Protein AF-A0A926Y819-F1 (afdb_monomer)

Structure (mmCIF, N/CA/C/O backbone):
data_AF-A0A926Y819-F1
#
_entry.id   AF-A0A926Y819-F1
#
loop_
_atom_site.group_PDB
_atom_site.id
_atom_site.type_symbol
_atom_site.label_atom_id
_atom_site.label_alt_id
_atom_site.label_comp_id
_atom_site.label_asym_id
_atom_site.label_entity_id
_atom_site.label_seq_id
_atom_site.pdbx_PDB_ins_code
_atom_site.Cartn_x
_atom_site.Cartn_y
_atom_site.Cartn_z
_atom_site.occupancy
_atom_site.B_iso_or_equiv
_atom_site.auth_seq_id
_atom_site.auth_comp_id
_atom_site.auth_asym_id
_atom_site.auth_atom_id
_atom_site.pdbx_PDB_model_num
ATOM 1 N N . MET A 1 1 ? 3.809 0.387 -18.214 1.00 68.56 1 MET A N 1
ATOM 2 C CA . MET A 1 1 ? 5.256 0.148 -17.986 1.00 68.56 1 MET A CA 1
ATOM 3 C C . MET A 1 1 ? 5.398 -0.837 -16.828 1.00 68.56 1 MET A C 1
ATOM 5 O O . MET A 1 1 ? 4.440 -0.936 -16.068 1.00 68.56 1 MET A O 1
ATOM 9 N N . PRO A 1 2 ? 6.487 -1.618 -16.714 1.00 80.50 2 PRO A N 1
ATOM 10 C CA . PRO A 1 2 ? 6.671 -2.491 -15.554 1.00 80.50 2 PRO A CA 1
ATOM 11 C C . PRO A 1 2 ? 6.833 -1.650 -14.284 1.00 80.50 2 PRO A C 1
ATOM 13 O O . PRO A 1 2 ? 7.465 -0.597 -14.332 1.00 80.50 2 PRO A O 1
ATOM 16 N N . ILE A 1 3 ? 6.273 -2.131 -13.176 1.00 89.44 3 ILE A N 1
ATOM 17 C CA . ILE A 1 3 ? 6.504 -1.557 -11.846 1.00 89.44 3 ILE A CA 1
ATOM 18 C C . ILE A 1 3 ? 7.906 -1.979 -11.418 1.00 89.44 3 ILE A C 1
ATOM 20 O O . ILE A 1 3 ? 8.220 -3.171 -11.448 1.00 89.44 3 ILE A O 1
ATOM 24 N N . ASN A 1 4 ? 8.764 -1.019 -11.083 1.00 91.75 4 ASN A N 1
ATOM 25 C CA . ASN A 1 4 ? 10.172 -1.290 -10.782 1.00 91.75 4 ASN A CA 1
ATOM 26 C C . ASN A 1 4 ? 10.716 -0.539 -9.564 1.00 91.75 4 ASN A C 1
ATOM 28 O O . ASN A 1 4 ? 11.868 -0.762 -9.187 1.00 91.75 4 ASN A O 1
ATOM 32 N N . LYS A 1 5 ? 9.912 0.326 -8.945 1.00 92.62 5 LYS A N 1
ATOM 33 C CA . LYS A 1 5 ? 10.296 1.058 -7.739 1.00 92.62 5 LYS A CA 1
ATOM 34 C C . LYS A 1 5 ? 9.618 0.483 -6.509 1.00 92.62 5 LYS A C 1
ATOM 36 O O . LYS A 1 5 ? 8.431 0.157 -6.521 1.00 92.62 5 LYS A O 1
ATOM 41 N N . ILE A 1 6 ? 10.388 0.416 -5.430 1.00 95.19 6 ILE A N 1
ATOM 42 C CA . ILE A 1 6 ? 9.840 0.204 -4.097 1.00 95.19 6 ILE A CA 1
ATOM 43 C C . ILE A 1 6 ? 9.322 1.552 -3.605 1.00 95.19 6 ILE A C 1
ATOM 45 O O . ILE A 1 6 ? 10.056 2.542 -3.597 1.00 95.19 6 ILE A O 1
ATOM 49 N N . TYR A 1 7 ?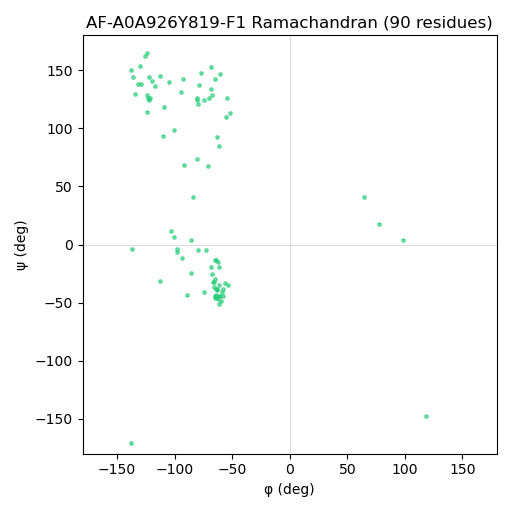 8.063 1.572 -3.193 1.00 96.12 7 TYR A N 1
ATOM 50 C CA . TYR A 1 7 ? 7.448 2.692 -2.502 1.00 96.12 7 TYR A CA 1
ATOM 51 C C . TYR A 1 7 ? 7.122 2.288 -1.074 1.00 96.12 7 TYR A C 1
ATOM 53 O O . TYR A 1 7 ? 6.746 1.143 -0.827 1.00 96.12 7 TYR A O 1
ATOM 61 N N . CYS A 1 8 ? 7.246 3.241 -0.157 1.00 96.69 8 CYS A N 1
ATOM 62 C CA . CYS A 1 8 ? 6.979 3.064 1.261 1.00 96.69 8 CYS A CA 1
ATOM 63 C C . CYS A 1 8 ? 5.940 4.086 1.710 1.00 96.69 8 CYS A C 1
ATOM 65 O O . CYS A 1 8 ? 6.091 5.281 1.455 1.00 96.69 8 CYS A O 1
ATOM 67 N N . PHE A 1 9 ? 4.884 3.615 2.369 1.00 97.12 9 PHE A N 1
ATOM 68 C CA . PHE A 1 9 ? 3.755 4.429 2.799 1.00 97.12 9 PHE A CA 1
ATOM 69 C C . PHE A 1 9 ? 3.365 4.197 4.255 1.00 97.12 9 PHE A C 1
ATOM 71 O O . PHE A 1 9 ? 3.243 3.065 4.728 1.00 97.12 9 PHE A O 1
ATOM 78 N N . ARG A 1 10 ? 3.075 5.289 4.953 1.00 96.62 10 ARG A N 1
ATOM 79 C CA . ARG A 1 10 ? 2.378 5.262 6.238 1.00 96.62 10 ARG A CA 1
ATOM 80 C C . ARG A 1 10 ? 0.884 5.413 6.016 1.00 96.62 10 ARG A C 1
ATOM 82 O O . ARG A 1 10 ? 0.481 6.212 5.181 1.00 96.62 10 ARG A O 1
ATOM 89 N N . ALA A 1 11 ? 0.077 4.707 6.800 1.00 97.31 11 ALA A N 1
ATOM 90 C CA . ALA A 1 11 ? -1.360 4.952 6.880 1.00 97.31 11 ALA A CA 1
ATOM 91 C C . ALA A 1 11 ? -1.851 4.882 8.329 1.00 97.31 11 ALA A C 1
ATOM 93 O O . ALA A 1 11 ? -1.302 4.159 9.164 1.00 97.31 11 ALA A O 1
ATOM 94 N N . ASN A 1 12 ? -2.901 5.640 8.635 1.00 95.69 12 ASN A N 1
ATOM 95 C CA . ASN A 1 12 ? -3.426 5.753 9.988 1.00 95.69 12 ASN A CA 1
ATOM 96 C C . ASN A 1 12 ? -4.300 4.538 10.338 1.00 95.69 12 ASN A C 1
ATOM 98 O O . ASN A 1 12 ? -5.319 4.297 9.690 1.00 95.69 12 ASN A O 1
ATOM 102 N N . TYR A 1 13 ? -3.931 3.803 11.390 1.00 91.00 13 TYR A N 1
ATOM 103 C CA . TYR A 1 13 ? -4.654 2.609 11.838 1.00 91.00 13 TYR A CA 1
ATOM 104 C C . TYR A 1 13 ? -6.097 2.910 12.272 1.00 91.00 13 TYR A C 1
ATOM 106 O O . TYR A 1 13 ? -7.032 2.243 11.838 1.00 91.00 13 TYR A O 1
ATOM 114 N N . GLU A 1 14 ? -6.291 3.957 13.075 1.00 90.94 14 GLU A N 1
ATOM 115 C CA . GLU A 1 14 ? -7.591 4.324 13.647 1.00 90.94 14 GLU A CA 1
ATOM 116 C C . GLU A 1 14 ? -8.597 4.785 12.585 1.00 90.94 14 GLU A C 1
ATOM 118 O O . GLU A 1 14 ? -9.798 4.556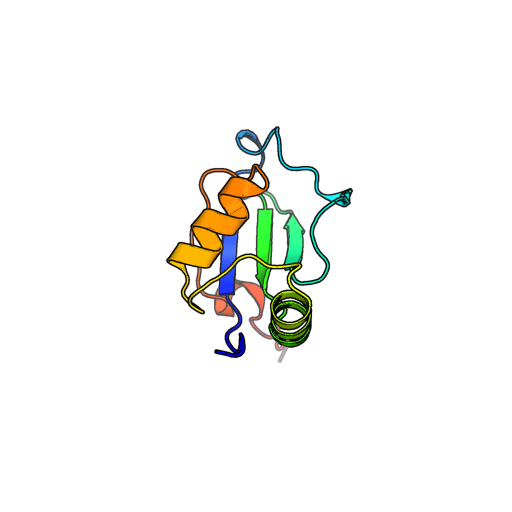 12.721 1.00 90.94 14 GLU A O 1
ATOM 123 N N . LEU A 1 15 ? -8.119 5.425 11.515 1.00 94.19 15 LEU A N 1
ATOM 124 C CA . LEU A 1 15 ? -8.969 5.913 10.428 1.00 94.19 15 LEU A CA 1
ATOM 125 C C . LEU A 1 15 ? -9.245 4.842 9.363 1.00 94.19 15 LEU A C 1
ATOM 127 O O . LEU A 1 15 ? -10.276 4.897 8.690 1.00 94.19 15 LEU A O 1
ATOM 131 N N . SER A 1 16 ? -8.370 3.846 9.230 1.00 94.81 16 SER A N 1
ATOM 132 C CA . SER A 1 16 ? -8.449 2.789 8.209 1.00 94.81 16 SER A CA 1
ATOM 133 C C . SER A 1 16 ? -9.365 1.629 8.624 1.00 94.81 16 SER A C 1
ATOM 135 O O . SER A 1 16 ? -9.070 0.464 8.383 1.00 94.81 16 SER A O 1
ATOM 137 N N . THR A 1 17 ? -10.510 1.931 9.239 1.00 92.19 17 THR A N 1
ATOM 138 C CA . THR A 1 17 ? -11.461 0.931 9.779 1.00 92.19 17 THR A CA 1
ATOM 139 C C . THR A 1 17 ? -12.080 0.001 8.731 1.00 92.19 17 THR A C 1
ATOM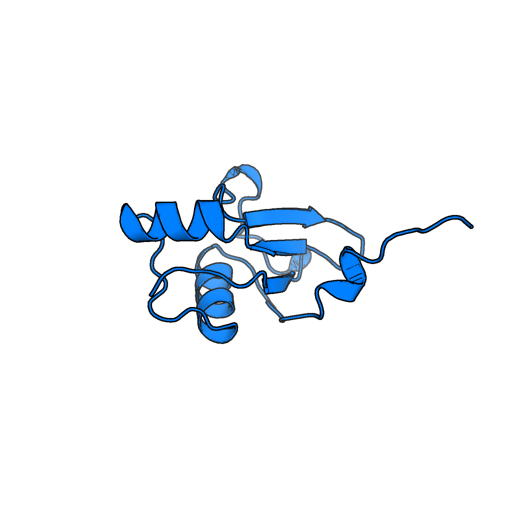 141 O O . THR A 1 17 ? -12.679 -1.011 9.085 1.00 92.19 17 THR A O 1
ATOM 144 N N . LYS A 1 18 ? -11.968 0.357 7.447 1.00 93.56 18 LYS A N 1
ATOM 145 C CA . LYS A 1 18 ? -12.463 -0.426 6.307 1.00 93.56 18 LYS A CA 1
ATOM 146 C C . LYS A 1 18 ? -11.381 -1.272 5.641 1.00 93.56 18 LYS A C 1
ATOM 148 O O . LYS A 1 18 ? -11.703 -2.022 4.727 1.00 93.56 18 LYS A O 1
ATOM 153 N N . PHE A 1 19 ? -10.127 -1.122 6.054 1.00 95.25 19 PHE A N 1
ATOM 154 C CA . PHE A 1 19 ? -9.034 -1.919 5.528 1.00 95.25 19 PHE A CA 1
ATOM 155 C C . PHE A 1 19 ? -9.013 -3.283 6.220 1.00 95.25 19 PHE A C 1
ATOM 157 O O . PHE A 1 19 ? -8.942 -3.371 7.446 1.00 95.25 19 PHE A O 1
ATOM 164 N N . GLU A 1 20 ? -9.070 -4.354 5.434 1.00 93.88 20 GLU A N 1
ATOM 165 C CA . GLU A 1 20 ? -8.964 -5.723 5.933 1.00 93.88 20 GLU A CA 1
ATOM 166 C C . GLU A 1 20 ? -7.547 -6.253 5.703 1.00 93.88 20 GLU A C 1
ATOM 168 O O . GLU A 1 20 ? -7.226 -6.743 4.623 1.00 93.88 20 GLU A O 1
ATOM 173 N N . GLU A 1 21 ? -6.701 -6.214 6.736 1.00 91.50 21 GLU A N 1
ATOM 174 C CA . GLU A 1 21 ? -5.284 -6.617 6.650 1.00 91.50 21 GLU A CA 1
ATOM 175 C C . GLU A 1 21 ? -5.082 -8.028 6.072 1.00 91.50 21 GLU A C 1
ATOM 177 O O . GLU A 1 21 ? -4.134 -8.290 5.338 1.00 91.50 21 GLU A O 1
ATOM 182 N N . ARG A 1 22 ? -6.003 -8.954 6.369 1.00 92.06 22 ARG A N 1
ATOM 183 C CA . ARG A 1 22 ? -5.956 -10.346 5.884 1.00 92.06 22 ARG A CA 1
ATOM 184 C C . ARG A 1 22 ? -6.190 -10.469 4.380 1.00 92.06 22 ARG A C 1
ATOM 186 O O . ARG A 1 22 ? -5.878 -11.510 3.810 1.00 92.06 22 ARG A O 1
ATOM 193 N N . LEU A 1 23 ? -6.782 -9.445 3.773 1.00 92.56 23 LEU A N 1
ATOM 194 C CA . LEU A 1 23 ? -7.045 -9.349 2.342 1.00 92.56 23 LEU A CA 1
ATOM 195 C C . LEU A 1 23 ? -6.006 -8.477 1.630 1.00 92.56 23 LEU A C 1
ATOM 197 O O . LEU A 1 23 ? -6.167 -8.204 0.441 1.00 92.56 23 LEU A O 1
ATOM 201 N N . ALA A 1 24 ? -4.949 -8.045 2.330 1.00 93.81 24 ALA A N 1
ATOM 202 C CA . ALA A 1 24 ? -3.869 -7.289 1.722 1.00 93.81 24 ALA A CA 1
ATOM 203 C C . ALA A 1 24 ? -3.291 -8.067 0.519 1.00 93.81 24 ALA A C 1
ATOM 205 O O . ALA A 1 24 ? -2.918 -9.238 0.656 1.00 93.81 24 ALA A O 1
ATOM 206 N N . PRO A 1 25 ? -3.228 -7.446 -0.670 1.00 95.25 25 PRO A N 1
ATOM 207 C CA . PRO A 1 25 ? -2.680 -8.087 -1.854 1.00 95.25 25 PRO A CA 1
ATOM 208 C C . PRO A 1 25 ? -1.218 -8.497 -1.681 1.00 95.25 25 PRO A C 1
ATOM 210 O O . PRO A 1 25 ? -0.428 -7.778 -1.080 1.00 95.25 25 PRO A O 1
ATOM 213 N N . ALA A 1 26 ? -0.824 -9.605 -2.312 1.00 95.94 26 ALA A N 1
ATOM 214 C CA . ALA A 1 26 ? 0.528 -10.161 -2.198 1.00 95.94 26 ALA A CA 1
ATOM 215 C C . ALA A 1 26 ? 1.647 -9.264 -2.765 1.00 95.94 26 ALA A C 1
ATOM 217 O O . ALA A 1 26 ? 2.821 -9.532 -2.537 1.00 95.94 26 ALA A O 1
ATOM 218 N N . TRP A 1 27 ? 1.303 -8.226 -3.531 1.00 96.25 27 TRP A N 1
ATOM 219 C CA . TRP A 1 27 ? 2.252 -7.218 -4.011 1.00 96.25 27 TRP A CA 1
ATOM 220 C C . TRP A 1 27 ? 2.500 -6.078 -3.018 1.00 96.25 27 TRP A C 1
ATOM 222 O O . TRP A 1 27 ? 3.225 -5.135 -3.341 1.00 96.25 27 TRP A O 1
ATOM 232 N N . LEU A 1 28 ? 1.909 -6.160 -1.827 1.00 96.62 28 LEU A N 1
ATOM 233 C CA . LEU A 1 28 ? 2.167 -5.276 -0.704 1.00 96.62 28 LEU A CA 1
ATOM 234 C C . LEU A 1 28 ? 2.747 -6.087 0.456 1.00 96.62 28 LEU A C 1
ATOM 236 O O . LEU A 1 28 ? 2.251 -7.161 0.792 1.00 96.62 28 LEU A O 1
ATOM 240 N N . SER A 1 29 ? 3.774 -5.542 1.094 1.00 95.75 29 SER A N 1
ATOM 241 C CA . SER A 1 29 ? 4.192 -5.947 2.431 1.00 95.75 29 SER A CA 1
ATOM 242 C C . SER A 1 29 ? 3.531 -5.022 3.444 1.00 95.75 29 SER A C 1
ATOM 244 O O . SER A 1 29 ? 3.566 -3.801 3.279 1.00 95.75 29 SER A O 1
ATOM 246 N N . LEU A 1 30 ? 2.925 -5.600 4.479 1.00 95.12 30 LEU A N 1
ATOM 247 C CA . LEU A 1 30 ? 2.222 -4.872 5.527 1.00 95.12 30 LEU A CA 1
ATOM 248 C C . LEU A 1 30 ? 2.834 -5.201 6.889 1.00 95.12 30 LEU A C 1
ATOM 250 O O . LEU A 1 30 ? 2.872 -6.358 7.303 1.00 95.12 30 LEU A O 1
ATOM 254 N N . GLU A 1 31 ? 3.248 -4.164 7.606 1.00 93.44 31 GLU A N 1
ATOM 255 C CA . GLU A 1 31 ? 3.623 -4.220 9.016 1.00 93.44 31 GLU A CA 1
ATOM 256 C C . GLU A 1 31 ? 2.824 -3.174 9.805 1.00 93.44 31 GLU A C 1
ATOM 258 O O . GLU A 1 31 ? 2.294 -2.211 9.249 1.00 93.44 31 GLU A O 1
ATOM 263 N N . THR A 1 32 ? 2.768 -3.332 11.125 1.00 91.50 32 THR A N 1
ATOM 264 C CA . THR A 1 32 ? 2.104 -2.386 12.030 1.00 91.50 32 THR A CA 1
ATOM 265 C C . THR A 1 32 ? 3.033 -1.999 13.166 1.00 91.50 32 THR A C 1
ATOM 267 O O . THR A 1 32 ? 3.674 -2.866 13.765 1.00 91.50 32 THR A O 1
ATOM 270 N N . ASP A 1 33 ? 3.053 -0.721 13.522 1.00 90.81 33 ASP A N 1
ATOM 271 C CA . ASP A 1 33 ? 3.686 -0.232 14.746 1.00 90.81 33 ASP A CA 1
ATOM 272 C C . ASP A 1 33 ? 2.804 0.823 15.442 1.00 90.81 33 ASP A C 1
ATOM 274 O O . ASP A 1 33 ? 1.645 1.034 15.081 1.00 90.81 33 ASP A O 1
ATOM 278 N N . SER A 1 34 ? 3.345 1.493 16.462 1.00 87.81 34 SER A N 1
ATOM 279 C CA . SER A 1 34 ? 2.620 2.521 17.220 1.00 87.81 34 SER A CA 1
ATOM 280 C C . SER A 1 34 ? 2.225 3.759 16.406 1.00 87.81 34 SER A C 1
ATOM 282 O O . SER A 1 34 ? 1.415 4.550 16.882 1.00 87.81 34 SER A O 1
ATOM 284 N N . GLN A 1 35 ? 2.778 3.951 15.207 1.00 87.75 35 GLN A N 1
ATOM 285 C CA . GLN A 1 35 ? 2.447 5.049 14.297 1.00 87.75 35 GLN A CA 1
ATOM 286 C C . GLN A 1 35 ? 1.438 4.639 13.210 1.00 87.75 35 GLN A C 1
ATOM 288 O O . GLN A 1 35 ? 1.005 5.490 12.434 1.00 87.75 35 GLN A O 1
ATOM 293 N N . GLY A 1 36 ? 1.037 3.365 13.156 1.00 93.00 36 GLY A N 1
ATOM 294 C CA . GLY A 1 36 ? 0.024 2.846 12.239 1.00 93.00 36 GLY A CA 1
ATOM 295 C C . GLY A 1 36 ? 0.568 1.785 11.288 1.00 93.00 36 GLY A C 1
ATOM 296 O O . GLY A 1 36 ? 1.461 1.012 11.640 1.00 93.00 36 GLY A O 1
ATOM 297 N N . TYR A 1 37 ? 0.023 1.742 10.073 1.00 95.56 37 TYR A N 1
ATOM 298 C CA . TYR A 1 37 ? 0.465 0.806 9.043 1.00 95.56 37 TYR A CA 1
ATOM 299 C C . TYR A 1 37 ? 1.755 1.288 8.384 1.00 95.56 37 TYR A C 1
ATOM 301 O O . TYR A 1 37 ? 1.891 2.468 8.050 1.00 95.56 37 TYR A O 1
ATOM 309 N N . LYS A 1 38 ? 2.676 0.352 8.165 1.00 95.88 38 LYS A N 1
ATOM 310 C CA . LYS A 1 38 ? 3.830 0.481 7.278 1.00 95.88 38 LYS A CA 1
ATOM 311 C C . LYS A 1 38 ? 3.577 -0.411 6.074 1.00 95.88 38 LYS A C 1
ATOM 313 O O . LYS A 1 38 ? 3.421 -1.621 6.224 1.00 95.88 38 LYS A O 1
ATOM 318 N N . ILE A 1 39 ? 3.512 0.190 4.898 1.00 96.69 39 ILE A N 1
ATOM 319 C CA . ILE A 1 39 ? 3.194 -0.509 3.657 1.00 96.69 39 ILE A CA 1
ATOM 320 C C . ILE A 1 39 ? 4.351 -0.313 2.694 1.00 96.69 39 ILE A C 1
ATOM 322 O O . ILE A 1 39 ? 4.708 0.829 2.413 1.00 96.69 39 ILE A O 1
ATOM 326 N N . SER A 1 40 ? 4.915 -1.393 2.162 1.00 96.75 40 SER A N 1
ATOM 327 C CA . SER A 1 40 ? 5.877 -1.313 1.059 1.00 96.75 40 SER A CA 1
ATOM 328 C C . SER A 1 40 ? 5.424 -2.120 -0.148 1.00 96.75 40 SER A C 1
ATOM 330 O O . SER A 1 40 ? 4.794 -3.169 -0.015 1.00 96.75 40 SER A O 1
ATOM 332 N N . THR A 1 41 ? 5.712 -1.618 -1.345 1.00 96.31 41 THR A N 1
ATOM 333 C CA . THR A 1 41 ? 5.423 -2.348 -2.584 1.00 96.31 41 THR A CA 1
ATOM 334 C C . THR A 1 41 ? 6.461 -3.444 -2.811 1.00 96.31 41 THR A C 1
ATOM 336 O O . THR A 1 41 ? 7.632 -3.293 -2.465 1.00 96.31 41 THR A O 1
ATOM 339 N N . ILE A 1 42 ? 6.032 -4.550 -3.420 1.00 95.88 42 ILE A N 1
ATOM 340 C CA . ILE A 1 42 ? 6.902 -5.637 -3.885 1.00 95.88 42 ILE A CA 1
ATOM 341 C C . ILE A 1 42 ? 6.887 -5.600 -5.422 1.00 95.88 42 ILE A C 1
ATOM 343 O O . ILE A 1 42 ? 5.966 -6.165 -6.028 1.00 95.88 42 ILE A O 1
ATOM 347 N N . PRO A 1 43 ? 7.839 -4.899 -6.074 1.00 94.56 43 PRO A N 1
ATOM 348 C CA . PRO A 1 43 ? 7.745 -4.552 -7.493 1.00 94.56 43 PRO A CA 1
ATOM 349 C C . PRO A 1 43 ? 7.603 -5.759 -8.417 1.00 94.56 43 PRO A C 1
ATOM 351 O O . PRO A 1 43 ? 6.828 -5.717 -9.370 1.00 94.56 43 PRO A O 1
ATOM 354 N N . GLU A 1 44 ? 8.289 -6.864 -8.125 1.00 94.19 44 GLU A N 1
ATOM 355 C CA . GLU A 1 44 ? 8.243 -8.075 -8.944 1.00 94.19 44 GLU A CA 1
ATOM 356 C C . GLU A 1 44 ? 6.837 -8.683 -8.959 1.00 94.19 44 GLU A C 1
ATOM 358 O O . GLU A 1 44 ? 6.325 -9.056 -10.017 1.00 94.19 44 GLU A O 1
ATOM 363 N N . VAL A 1 45 ? 6.181 -8.735 -7.796 1.00 96.12 45 VAL A N 1
ATOM 364 C CA . VAL A 1 45 ? 4.819 -9.268 -7.665 1.00 96.12 45 VAL A CA 1
ATOM 365 C C . VAL A 1 45 ? 3.804 -8.279 -8.234 1.00 96.12 45 VAL A C 1
ATOM 367 O O . VAL A 1 45 ? 2.892 -8.692 -8.948 1.00 96.12 45 VAL A O 1
ATOM 370 N N . ALA A 1 46 ? 3.986 -6.979 -7.987 1.00 96.06 46 ALA A N 1
ATOM 371 C CA . ALA A 1 46 ? 3.135 -5.919 -8.523 1.00 96.06 46 ALA A CA 1
ATOM 372 C C . ALA A 1 46 ? 3.150 -5.903 -10.059 1.00 96.06 46 ALA A C 1
ATOM 374 O O . ALA A 1 46 ? 2.104 -5.826 -10.701 1.00 96.06 46 ALA A O 1
ATOM 375 N N . SER A 1 47 ? 4.335 -6.040 -10.657 1.00 94.88 47 SER A N 1
ATOM 376 C CA . SER A 1 47 ? 4.520 -6.093 -12.106 1.00 94.88 47 SER A CA 1
ATOM 377 C C . SER A 1 47 ? 3.780 -7.288 -12.720 1.00 94.88 47 SER A C 1
ATOM 379 O O . SER A 1 47 ? 3.051 -7.125 -13.699 1.00 94.88 47 SER A O 1
ATOM 381 N N . VAL A 1 48 ? 3.867 -8.473 -12.100 1.00 94.69 48 VAL A N 1
ATOM 382 C CA . VAL A 1 48 ? 3.095 -9.656 -12.523 1.00 94.69 48 VAL A CA 1
ATOM 383 C C . VAL A 1 48 ? 1.591 -9.435 -12.343 1.00 94.69 48 VAL A C 1
ATOM 385 O O . VAL A 1 48 ? 0.825 -9.707 -13.266 1.00 94.69 48 VAL A O 1
ATOM 388 N N . ALA A 1 49 ? 1.153 -8.911 -11.196 1.00 94.75 49 ALA A N 1
ATOM 389 C CA . ALA A 1 49 ? -0.258 -8.647 -10.921 1.00 94.75 49 ALA A CA 1
ATOM 390 C C . ALA A 1 49 ? -0.873 -7.685 -11.945 1.00 94.75 49 ALA A C 1
ATOM 392 O O . ALA A 1 49 ? -1.973 -7.932 -12.440 1.00 94.75 49 ALA A O 1
ATOM 393 N N . ARG A 1 50 ? -0.130 -6.642 -12.326 1.00 93.62 50 ARG A N 1
ATOM 394 C CA . ARG A 1 50 ? -0.530 -5.682 -13.357 1.00 93.62 50 ARG A CA 1
ATOM 395 C C . ARG A 1 50 ? -0.658 -6.339 -14.731 1.00 93.62 50 ARG A C 1
ATOM 397 O O . ARG A 1 50 ? -1.652 -6.122 -15.415 1.00 93.62 50 ARG A O 1
ATOM 404 N N . V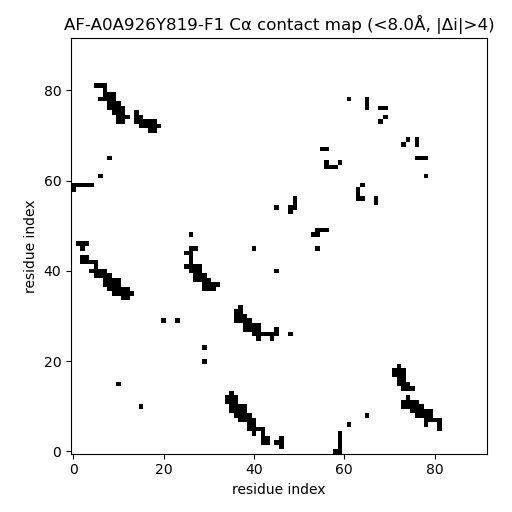AL A 1 51 ? 0.307 -7.171 -15.131 1.00 93.81 51 VAL A N 1
ATOM 405 C CA . VAL A 1 51 ? 0.249 -7.914 -16.408 1.00 93.81 51 VAL A CA 1
ATOM 406 C C . VAL A 1 51 ? -0.949 -8.867 -16.458 1.00 93.81 51 VAL A C 1
ATOM 408 O O . VAL A 1 51 ? -1.547 -9.043 -17.516 1.00 93.81 51 VAL A O 1
ATOM 411 N N . LEU A 1 52 ? -1.320 -9.457 -15.319 1.00 94.19 52 LEU A N 1
ATOM 412 C CA . LEU A 1 52 ? -2.484 -10.336 -15.196 1.00 94.19 52 LEU A CA 1
ATOM 413 C C . LEU A 1 52 ? -3.822 -9.582 -15.076 1.00 94.19 52 LEU A C 1
ATOM 415 O O . LEU A 1 52 ? -4.864 -10.231 -15.057 1.00 94.19 52 LEU A O 1
ATOM 419 N N . GLY A 1 53 ? -3.809 -8.246 -15.003 1.00 93.62 53 GLY A N 1
ATOM 420 C CA . GLY A 1 53 ? -5.013 -7.420 -14.866 1.00 93.62 53 GLY A CA 1
ATOM 421 C C . GLY A 1 53 ? -5.608 -7.382 -13.454 1.00 93.62 53 GLY A C 1
ATOM 422 O O . GLY A 1 53 ? -6.762 -7.006 -13.302 1.00 93.62 53 GLY A O 1
ATOM 423 N N . ASN A 1 54 ? -4.841 -7.770 -12.430 1.00 94.38 54 ASN A N 1
ATOM 424 C CA . ASN A 1 54 ? -5.277 -7.765 -11.026 1.00 94.38 54 ASN A CA 1
ATOM 425 C C . ASN A 1 54 ? -4.902 -6.477 -10.272 1.00 94.38 54 ASN A C 1
ATOM 427 O O . ASN A 1 54 ? -5.343 -6.288 -9.141 1.00 94.38 54 ASN A O 1
ATOM 431 N N . LEU A 1 55 ? -4.048 -5.634 -10.859 1.00 94.38 55 LEU A N 1
ATOM 432 C CA . LEU A 1 55 ? -3.596 -4.370 -10.280 1.00 94.38 55 LEU A CA 1
ATOM 433 C C . LEU A 1 55 ? -3.895 -3.223 -11.249 1.00 94.38 55 LEU A C 1
ATOM 435 O O . LEU A 1 55 ? -3.305 -3.149 -12.329 1.00 94.38 55 LEU A O 1
ATOM 439 N N . GLU A 1 56 ? -4.796 -2.337 -10.835 1.00 91.06 56 GLU A N 1
ATOM 440 C CA . GLU A 1 56 ? -5.270 -1.179 -11.599 1.00 91.06 56 GLU A CA 1
ATOM 441 C C . GLU A 1 56 ? -4.427 0.067 -11.277 1.00 91.06 56 GLU A C 1
ATOM 443 O O . GLU A 1 56 ? -4.890 1.000 -10.634 1.00 91.06 56 GLU A O 1
ATOM 448 N N . ILE A 1 57 ? -3.157 0.047 -11.694 1.00 91.06 57 ILE A N 1
ATOM 449 C CA . ILE A 1 57 ? -2.235 1.195 -11.634 1.00 91.06 57 ILE A CA 1
ATOM 450 C C . ILE A 1 57 ? -1.726 1.464 -13.055 1.00 91.06 57 ILE A C 1
ATOM 452 O O . ILE A 1 57 ? -1.220 0.557 -13.731 1.00 91.06 57 ILE A O 1
ATOM 456 N N . GLU A 1 58 ? -1.873 2.694 -13.534 1.00 86.06 58 GLU A N 1
ATOM 457 C CA . GLU A 1 58 ? -1.543 3.131 -14.890 1.00 86.06 58 GLU A CA 1
ATOM 458 C C . GLU A 1 58 ? -0.081 3.603 -14.995 1.00 86.06 58 GLU A C 1
ATOM 460 O O . GLU A 1 58 ? 0.667 3.164 -15.882 1.00 86.06 58 GLU A O 1
ATOM 465 N N . GLU A 1 59 ? 0.397 4.375 -14.034 1.00 90.62 59 GLU A N 1
ATOM 466 C CA . GLU A 1 59 ? 1.747 4.907 -13.923 1.00 90.62 59 GLU A CA 1
ATOM 467 C C . GLU A 1 59 ? 2.444 4.424 -12.644 1.00 90.62 59 GLU A C 1
ATOM 469 O O . GLU A 1 59 ? 1.866 4.334 -11.569 1.00 90.62 59 GLU A O 1
ATOM 474 N N . ASP A 1 60 ? 3.739 4.109 -12.744 1.00 93.44 60 ASP A N 1
ATOM 475 C CA . ASP A 1 60 ? 4.536 3.744 -11.565 1.00 93.44 60 ASP A CA 1
ATOM 476 C C . ASP A 1 60 ? 4.968 5.022 -10.818 1.00 93.44 60 ASP A C 1
ATOM 478 O O . ASP A 1 60 ? 6.109 5.489 -10.945 1.00 93.44 60 ASP A O 1
ATOM 482 N N . THR A 1 61 ? 4.006 5.645 -10.127 1.00 95.44 61 THR A N 1
ATOM 483 C CA . THR A 1 61 ? 4.143 6.906 -9.382 1.00 95.44 61 THR A CA 1
ATOM 484 C C . THR A 1 61 ? 3.590 6.775 -7.964 1.00 95.44 61 THR A C 1
ATOM 486 O O . THR A 1 61 ? 2.726 5.948 -7.689 1.00 95.44 61 THR A O 1
ATOM 489 N N . ALA A 1 62 ? 4.098 7.593 -7.036 1.00 95.62 62 ALA A N 1
ATOM 490 C CA . ALA A 1 62 ? 3.654 7.542 -5.644 1.00 95.62 62 ALA A CA 1
ATOM 491 C C . ALA A 1 62 ? 2.168 7.897 -5.491 1.00 95.62 62 ALA A C 1
ATOM 493 O O . ALA A 1 62 ? 1.485 7.263 -4.694 1.00 95.62 62 ALA A O 1
ATOM 494 N N . ASP A 1 63 ? 1.684 8.872 -6.263 1.00 96.38 63 ASP A N 1
ATOM 495 C CA . ASP A 1 63 ? 0.306 9.360 -6.182 1.00 96.38 63 ASP A CA 1
ATOM 496 C C . ASP A 1 63 ? -0.698 8.276 -6.592 1.00 96.38 63 ASP A C 1
ATOM 498 O O . ASP A 1 63 ? -1.654 8.024 -5.865 1.00 96.38 63 ASP A O 1
ATOM 502 N N . GLU A 1 64 ? -0.439 7.538 -7.676 1.00 96.19 64 GLU A N 1
ATOM 503 C CA . GLU A 1 64 ? -1.322 6.429 -8.059 1.00 96.19 64 GLU A CA 1
ATOM 504 C C . GLU A 1 64 ? -1.308 5.281 -7.048 1.00 96.19 64 GLU A C 1
ATOM 506 O O . GLU A 1 64 ? -2.340 4.665 -6.776 1.00 96.19 64 GLU A O 1
ATOM 511 N N . TRP A 1 65 ? -0.149 4.991 -6.454 1.00 97.00 65 TRP A N 1
ATOM 512 C CA . TRP A 1 65 ? -0.073 4.022 -5.365 1.00 97.00 65 TRP A CA 1
ATOM 513 C C . TRP A 1 65 ? -0.859 4.487 -4.136 1.00 97.00 65 TRP A C 1
ATOM 515 O O . TRP A 1 65 ? -1.507 3.662 -3.494 1.00 97.00 65 TRP A O 1
ATOM 525 N N . ILE A 1 66 ? -0.835 5.782 -3.814 1.00 97.56 66 ILE A N 1
ATOM 526 C CA . ILE A 1 66 ? -1.640 6.365 -2.736 1.00 97.56 66 ILE A CA 1
ATOM 527 C C . ILE A 1 66 ? -3.128 6.172 -3.035 1.00 97.56 66 ILE A C 1
ATOM 529 O O . ILE A 1 66 ? -3.830 5.607 -2.196 1.00 97.56 66 ILE A O 1
ATOM 533 N N . ASP A 1 67 ? -3.588 6.542 -4.230 1.00 97.06 67 ASP A N 1
ATOM 534 C CA . ASP A 1 67 ? -4.986 6.383 -4.644 1.00 97.06 67 ASP A CA 1
ATOM 535 C C . ASP A 1 67 ? -5.432 4.916 -4.574 1.00 97.06 67 ASP A C 1
ATOM 537 O O . ASP A 1 67 ? -6.489 4.589 -4.021 1.00 97.06 67 ASP A O 1
ATOM 541 N N . TYR A 1 68 ? -4.584 4.005 -5.059 1.00 96.69 68 TYR A N 1
ATOM 542 C CA . TYR A 1 68 ? -4.817 2.571 -4.965 1.00 96.69 68 TYR A CA 1
ATOM 543 C C . TYR A 1 68 ? -4.940 2.110 -3.504 1.00 96.69 68 TYR A C 1
ATOM 545 O O . TYR A 1 68 ? -5.899 1.419 -3.153 1.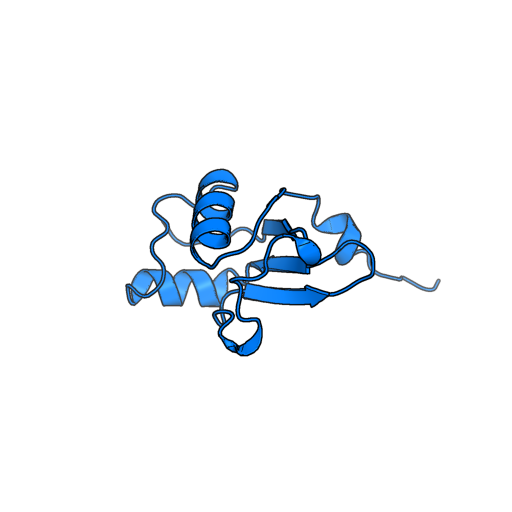00 96.69 68 TYR A O 1
ATOM 553 N N . LEU A 1 69 ? -4.019 2.509 -2.624 1.00 97.00 69 LEU A N 1
ATOM 554 C CA . LEU A 1 69 ? -4.049 2.141 -1.205 1.00 97.00 69 LEU A CA 1
ATOM 555 C C . LEU A 1 69 ? -5.290 2.703 -0.498 1.00 97.00 69 LEU A C 1
ATOM 557 O O . LEU A 1 69 ? -5.918 2.002 0.300 1.00 97.00 69 LEU A O 1
ATOM 561 N N . GLU A 1 70 ? -5.699 3.930 -0.817 1.00 96.56 70 GLU A N 1
ATOM 562 C CA . GLU A 1 70 ? -6.931 4.511 -0.286 1.00 96.56 70 GLU A CA 1
ATOM 563 C C . GLU A 1 70 ? -8.191 3.786 -0.774 1.00 96.56 70 GLU A C 1
ATOM 565 O O . GLU A 1 70 ? -9.165 3.677 -0.014 1.00 96.56 70 GLU A O 1
ATOM 570 N N . SER A 1 71 ? -8.172 3.245 -1.997 1.00 95.56 71 SER A N 1
ATOM 571 C CA . SER A 1 71 ? -9.258 2.417 -2.538 1.00 95.56 71 SER A CA 1
ATOM 572 C C . SER A 1 71 ? -9.435 1.100 -1.769 1.00 95.56 71 SER A C 1
ATOM 574 O O . SER A 1 71 ? -10.563 0.634 -1.601 1.00 95.56 71 SER A O 1
ATOM 576 N N . LEU A 1 72 ? -8.350 0.557 -1.198 1.00 95.25 72 LEU A N 1
ATOM 577 C CA . LEU A 1 72 ? -8.382 -0.613 -0.311 1.00 95.25 72 LEU A CA 1
ATOM 578 C C . LEU A 1 72 ? -8.965 -0.300 1.079 1.00 95.25 72 LEU A C 1
ATOM 580 O O . LEU A 1 72 ? -9.139 -1.201 1.896 1.00 95.25 72 LEU A O 1
ATOM 584 N N . GLY A 1 73 ? -9.271 0.967 1.369 1.00 96.38 73 GLY A N 1
ATOM 585 C CA . GLY A 1 73 ? -9.838 1.400 2.646 1.00 96.38 73 GLY A CA 1
ATOM 586 C C . GLY A 1 73 ? -8.820 1.965 3.635 1.00 96.38 73 GLY A C 1
ATOM 587 O O . GLY A 1 73 ? -9.219 2.328 4.746 1.00 96.38 73 GLY A O 1
ATOM 588 N N . LEU A 1 74 ? -7.545 2.089 3.246 1.00 96.88 74 LEU A N 1
ATOM 589 C CA . LEU A 1 74 ? -6.550 2.822 4.029 1.00 96.88 74 LEU A CA 1
ATOM 590 C C . LEU A 1 74 ? -6.864 4.325 4.022 1.00 96.88 74 LEU A C 1
ATOM 592 O O . LEU A 1 74 ? -7.509 4.853 3.109 1.00 96.88 74 LEU A O 1
ATOM 596 N N . LYS A 1 75 ? -6.444 5.025 5.078 1.00 97.25 75 LYS A N 1
ATOM 597 C CA . LYS A 1 75 ? -6.676 6.463 5.250 1.00 97.25 75 LYS A CA 1
ATOM 598 C C . LYS A 1 75 ? -5.445 7.198 5.749 1.00 97.25 75 LYS A C 1
ATOM 600 O O . LYS A 1 75 ? -4.695 6.687 6.581 1.00 97.25 75 LYS A O 1
ATOM 605 N N . GLY A 1 76 ? -5.290 8.429 5.259 1.00 95.56 76 GLY A N 1
ATOM 606 C CA . GLY A 1 76 ? -4.132 9.267 5.564 1.00 95.56 76 GLY A CA 1
ATOM 607 C C . GLY A 1 76 ? -2.848 8.650 5.022 1.00 95.56 76 GLY A C 1
ATOM 608 O O . GLY A 1 76 ? -1.849 8.616 5.738 1.00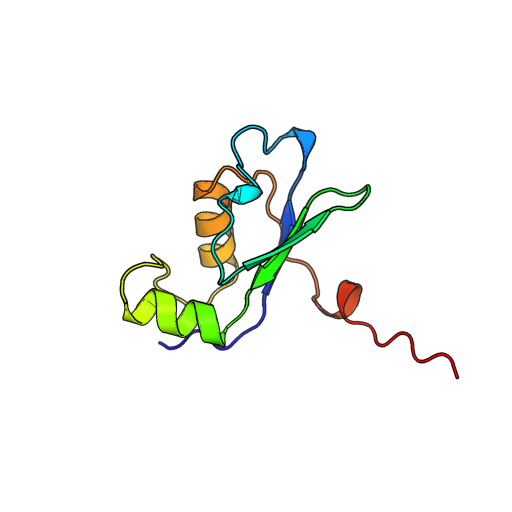 95.56 76 GLY A O 1
ATOM 609 N N . VAL A 1 77 ? -2.916 8.089 3.810 1.00 97.19 77 VAL A N 1
ATOM 610 C CA . VAL A 1 77 ? -1.769 7.440 3.177 1.00 97.19 77 VAL A CA 1
ATOM 611 C C . VAL A 1 77 ? -0.753 8.519 2.802 1.00 97.19 77 VAL A C 1
ATOM 613 O O . VAL A 1 77 ? -1.086 9.503 2.149 1.00 97.19 77 VAL A O 1
ATOM 616 N N . CYS A 1 7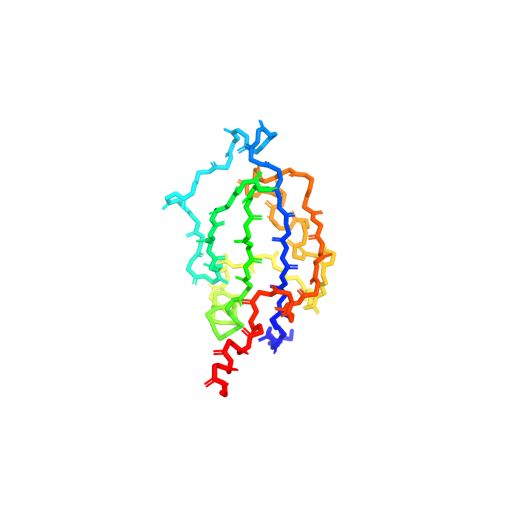8 ? 0.485 8.356 3.253 1.00 96.25 78 CYS A N 1
ATOM 617 C CA . CYS A 1 78 ? 1.571 9.306 3.043 1.00 96.25 78 CYS A CA 1
ATOM 618 C C . CYS A 1 78 ? 2.823 8.549 2.614 1.00 96.25 78 CYS A C 1
ATOM 620 O O . CYS A 1 78 ? 3.216 7.588 3.280 1.00 96.25 78 CYS A O 1
ATOM 622 N N . GLN A 1 79 ? 3.454 8.980 1.520 1.00 96.06 79 GLN A N 1
ATOM 623 C CA . GLN A 1 79 ? 4.745 8.438 1.117 1.00 96.06 79 GLN A CA 1
ATOM 624 C C . GLN A 1 79 ? 5.825 8.856 2.120 1.00 96.06 79 GLN A C 1
ATOM 626 O O . GLN A 1 79 ? 5.939 10.027 2.478 1.00 96.06 79 GLN A O 1
ATOM 631 N N . VAL A 1 80 ? 6.651 7.899 2.526 1.00 94.19 80 VAL A N 1
ATOM 632 C CA . VAL A 1 80 ? 7.828 8.122 3.368 1.00 94.19 80 VAL A CA 1
ATOM 633 C C . VAL A 1 80 ? 9.083 7.579 2.690 1.00 94.19 80 VAL A C 1
ATOM 635 O O . VAL A 1 80 ? 9.004 6.817 1.722 1.00 94.19 80 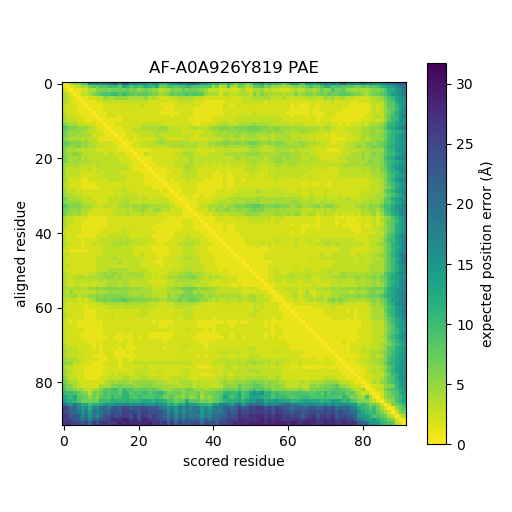VAL A O 1
ATOM 638 N N . ALA A 1 81 ? 10.249 7.981 3.191 1.00 90.62 81 ALA A N 1
ATOM 639 C CA . ALA A 1 81 ? 11.522 7.433 2.746 1.00 90.62 81 ALA A CA 1
ATOM 640 C C . ALA A 1 81 ? 11.629 5.960 3.175 1.00 90.62 81 ALA A C 1
ATOM 642 O O . ALA A 1 81 ? 11.413 5.621 4.339 1.00 90.62 81 ALA A O 1
ATOM 643 N N . CYS A 1 82 ? 11.953 5.072 2.235 1.00 88.31 82 CYS A N 1
ATOM 644 C CA . CYS A 1 82 ? 12.084 3.641 2.517 1.00 88.31 82 CYS A CA 1
ATOM 645 C C . CYS A 1 82 ? 13.289 3.333 3.420 1.00 88.31 82 CYS A C 1
ATOM 647 O O . CYS A 1 82 ? 13.293 2.343 4.153 1.00 88.31 82 CYS A O 1
ATOM 649 N N . GLU A 1 83 ? 14.298 4.199 3.394 1.00 83.56 83 GLU A N 1
ATOM 650 C CA . GLU A 1 83 ? 15.498 4.148 4.220 1.00 83.56 83 GLU A CA 1
ATOM 651 C C . GLU A 1 83 ? 15.160 4.133 5.716 1.00 83.56 83 GLU A C 1
ATOM 653 O O . GLU A 1 83 ? 15.804 3.417 6.473 1.00 83.56 83 GLU A O 1
ATOM 658 N N . GLU A 1 84 ? 14.083 4.809 6.134 1.00 74.44 84 GLU A N 1
ATOM 659 C CA . GLU A 1 84 ? 13.622 4.810 7.531 1.00 74.44 84 GLU A CA 1
ATOM 660 C C . GLU A 1 84 ? 13.240 3.409 8.041 1.00 74.44 84 GLU A C 1
ATOM 662 O O . GLU A 1 84 ? 13.127 3.189 9.249 1.00 74.44 84 GLU A O 1
ATOM 667 N N . TRP A 1 85 ? 12.982 2.459 7.138 1.00 76.81 85 TRP A N 1
ATOM 668 C CA . TRP A 1 85 ? 12.525 1.109 7.476 1.00 76.81 85 TRP A CA 1
ATOM 669 C C . TRP A 1 85 ? 13.545 0.027 7.157 1.00 76.81 85 TRP A C 1
ATOM 671 O O . TRP A 1 85 ? 13.574 -0.991 7.848 1.00 76.81 85 TRP A O 1
ATOM 681 N N . PHE A 1 86 ? 14.348 0.238 6.115 1.00 70.38 86 PHE A N 1
ATOM 682 C CA . PHE A 1 86 ? 15.342 -0.720 5.640 1.00 70.38 86 PHE A CA 1
ATOM 683 C C . PHE A 1 86 ? 16.772 -0.355 6.040 1.00 70.38 86 PHE A C 1
ATOM 685 O O . PHE A 1 86 ? 17.704 -0.964 5.519 1.00 70.38 86 PHE A O 1
ATOM 692 N N . GLU A 1 87 ? 16.964 0.609 6.948 1.00 59.25 87 GLU A N 1
ATOM 693 C CA . GLU A 1 87 ? 18.272 0.847 7.552 1.00 59.25 87 GLU A CA 1
ATOM 694 C C . GLU A 1 87 ? 18.819 -0.468 8.116 1.00 59.25 87 GLU A C 1
ATOM 696 O O . GLU A 1 87 ? 18.280 -1.059 9.061 1.00 59.25 87 GLU A O 1
ATOM 701 N N . ASP A 1 88 ? 19.897 -0.931 7.481 1.00 51.31 88 ASP A N 1
ATOM 702 C CA . ASP A 1 88 ? 20.704 -2.041 7.943 1.00 51.31 88 ASP A CA 1
ATOM 703 C C . ASP A 1 88 ? 21.128 -1.688 9.367 1.00 51.31 88 ASP A C 1
ATOM 705 O O . ASP A 1 88 ? 21.909 -0.757 9.589 1.00 51.31 88 ASP A O 1
ATOM 709 N N . ARG A 1 89 ? 20.574 -2.391 10.360 1.00 50.69 89 ARG A N 1
ATOM 710 C CA . ARG A 1 89 ? 21.088 -2.344 11.729 1.00 50.69 89 ARG A CA 1
ATOM 711 C C . ARG A 1 89 ? 22.424 -3.074 11.725 1.00 50.69 89 ARG A C 1
ATOM 713 O O . ARG A 1 89 ? 22.553 -4.152 12.304 1.00 50.69 89 ARG A O 1
ATOM 720 N N . GLY A 1 90 ? 23.406 -2.488 11.049 1.00 47.88 90 GLY A N 1
ATOM 721 C CA . GLY A 1 90 ? 24.804 -2.837 11.137 1.00 47.88 90 GLY A CA 1
ATOM 722 C C . GLY A 1 90 ? 25.235 -2.592 12.571 1.00 47.88 90 GLY A C 1
ATOM 723 O O . GLY A 1 90 ? 25.728 -1.521 12.911 1.00 47.88 90 GLY A O 1
ATOM 724 N N . TYR A 1 91 ? 25.001 -3.575 13.436 1.00 47.25 91 TYR A N 1
ATOM 725 C CA . TYR A 1 91 ? 25.721 -3.689 14.687 1.00 47.25 91 TYR A CA 1
ATOM 726 C C . TYR A 1 91 ? 27.192 -3.919 14.313 1.00 47.25 91 TYR A C 1
ATOM 728 O O . TYR A 1 91 ? 27.598 -5.049 14.046 1.00 47.25 91 TYR A O 1
ATOM 736 N N . SER A 1 92 ? 27.955 -2.829 14.214 1.00 45.94 92 SER A N 1
ATOM 737 C CA . SER A 1 92 ? 29.420 -2.829 14.262 1.00 45.94 92 SER A CA 1
ATOM 738 C C . SER A 1 92 ? 29.893 -2.860 15.707 1.00 45.94 92 SER A C 1
ATOM 740 O O . SER A 1 92 ? 29.356 -2.033 16.483 1.00 45.94 92 SER A O 1
#

Solvent-accessible surface area (backbone atoms only — not comparable to full-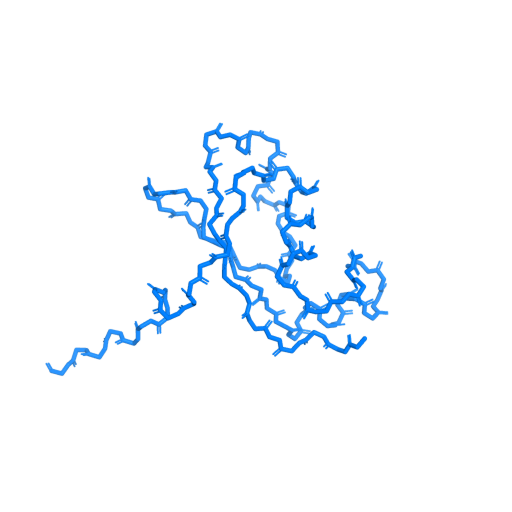atom values): 5428 Å² total; per-residue (Å²): 119,79,43,77,65,76,48,28,33,38,24,36,55,89,71,16,76,68,39,56,75,92,70,59,55,87,31,47,48,81,50,75,58,100,84,20,36,41,36,34,46,36,28,73,49,38,30,52,34,36,76,72,68,76,41,96,66,84,59,93,45,71,66,51,51,41,54,50,46,41,71,57,27,42,28,75,65,40,83,51,70,54,61,84,76,65,61,76,81,74,84,121

pLDDT: mean 90.26, std 11.86, range [45.94, 97.56]

Foldseek 3Di:
DQQDDKWKKFFAAVQLPQADPVPPDPQWDWDADPRGIIIIGNRVVQRVCVVVVNDPADDNDPVSVQVSVVVSRTHPIDTDDCCVPPVDPPPD

Radius of gyration: 13.36 Å; Cα contacts (8 Å, |Δi|>4): 141; chains: 1; bounding box: 42×20×35 Å

Mean predicted aligned error: 4.72 Å

Nearest PDB structures (foldseek):
  4i0w-assembly2_C  TM=4.902E-01  e=2.229E+00  Clostridium perfringens
  7o17-assembly1_C  TM=3.735E-01  e=8.554E-01  Stutzerimonas stutzeri
  7tc0-assembly1_A  TM=3.212E-01  e=1.337E+00  Homo sapiens
  3j78-assembly1_74  TM=2.570E-01  e=9.083E+00  Saccharomyces cerevisiae

Sequence (92 aa):
MPINKIYCFRANYELSTKFEERLAPAWLSLETDSQGYKISTIPEVASVARVLGNLEIEEDTADEWIDYLESLGLKGVCQVACEEWFEDRGYS

Secondary structure (DSSP, 8-state):
-------EEEE-TTT-TT--GGG--TTEEEEEETTEEEEEE-HHHHHHHHHTT----SSSSHHHHHHHHHHTT--S-EEE-THHHH------